Protein AF-A0ABD3FUK7-F1 (afdb_monomer)

Organism: NCBI:txid2107226

pLDDT: mean 73.74, std 8.48, range [55.16, 84.31]

Structure (mmCIF, N/CA/C/O backbone):
data_AF-A0ABD3FUK7-F1
#
_entry.id   AF-A0ABD3FUK7-F1
#
loop_
_atom_site.group_PDB
_atom_site.id
_atom_site.type_symbol
_atom_site.label_atom_id
_atom_site.label_alt_id
_atom_site.label_comp_id
_atom_site.label_asym_id
_atom_site.label_entity_id
_atom_site.label_seq_id
_atom_site.pdbx_PDB_ins_code
_atom_site.Cartn_x
_atom_site.Cartn_y
_atom_site.Cartn_z
_atom_site.occupancy
_atom_site.B_iso_or_equiv
_atom_site.auth_seq_id
_atom_site.auth_comp_id
_atom_site.auth_asym_id
_atom_site.auth_atom_id
_atom_site.pdbx_PDB_model_num
ATOM 1 N N . MET A 1 1 ? 19.809 -17.439 -14.389 1.00 55.16 1 MET A N 1
ATOM 2 C CA . MET A 1 1 ? 19.131 -16.139 -14.227 1.00 55.16 1 MET A CA 1
ATOM 3 C C . MET A 1 1 ? 17.653 -16.394 -14.415 1.00 55.16 1 MET A C 1
ATOM 5 O O . MET A 1 1 ? 17.327 -17.161 -15.314 1.00 55.16 1 MET A O 1
ATOM 9 N N . ASP A 1 2 ? 16.804 -15.864 -13.538 1.00 56.59 2 ASP A N 1
ATOM 10 C CA . ASP A 1 2 ? 15.353 -15.996 -13.681 1.00 56.59 2 ASP A CA 1
ATOM 11 C C . ASP A 1 2 ? 14.921 -15.323 -15.003 1.00 56.59 2 ASP A C 1
ATOM 13 O O . ASP A 1 2 ? 15.291 -14.165 -15.236 1.00 56.59 2 ASP A O 1
ATOM 17 N N . PRO A 1 3 ? 14.227 -16.035 -15.911 1.00 58.25 3 PRO A N 1
ATOM 18 C CA . PRO A 1 3 ? 13.787 -15.480 -17.190 1.00 58.25 3 PRO A CA 1
ATOM 19 C C . PRO A 1 3 ? 12.828 -14.286 -17.046 1.00 58.25 3 PRO A C 1
ATOM 21 O O . PRO A 1 3 ? 12.662 -13.545 -18.011 1.00 58.25 3 PRO A O 1
ATOM 24 N N . GLY A 1 4 ? 12.257 -14.038 -15.860 1.00 63.25 4 GLY A N 1
ATOM 25 C CA . GLY A 1 4 ? 11.393 -12.884 -15.586 1.00 63.25 4 GLY A CA 1
ATOM 26 C C . GLY A 1 4 ? 12.085 -11.513 -15.618 1.00 63.25 4 GLY A C 1
ATOM 27 O O . GLY A 1 4 ? 11.408 -10.491 -15.547 1.00 63.25 4 GLY A O 1
ATOM 28 N N . HIS A 1 5 ? 13.416 -11.453 -15.737 1.00 64.56 5 HIS A N 1
ATOM 29 C CA . HIS A 1 5 ? 14.162 -10.187 -15.748 1.00 64.56 5 HIS A CA 1
ATOM 30 C C . HIS A 1 5 ? 14.476 -9.639 -17.141 1.00 64.56 5 HIS A C 1
ATOM 32 O O . HIS A 1 5 ? 15.075 -8.567 -17.230 1.00 64.56 5 HIS A O 1
ATOM 38 N N . ILE A 1 6 ? 14.113 -10.348 -18.211 1.00 73.06 6 ILE A N 1
ATOM 39 C CA . ILE A 1 6 ? 14.412 -9.942 -19.588 1.00 73.06 6 ILE A CA 1
ATOM 40 C C . ILE A 1 6 ? 13.121 -9.494 -20.263 1.00 73.06 6 ILE A C 1
ATOM 42 O O . ILE A 1 6 ? 12.137 -10.230 -20.296 1.00 73.06 6 ILE A O 1
ATOM 46 N N . ASN A 1 7 ? 13.143 -8.289 -20.825 1.00 71.81 7 ASN A N 1
ATOM 47 C CA . ASN A 1 7 ? 12.052 -7.787 -21.636 1.00 71.81 7 ASN A CA 1
ATOM 48 C C . ASN A 1 7 ? 11.969 -8.615 -22.937 1.00 71.81 7 ASN A C 1
ATOM 50 O O . ASN A 1 7 ? 12.941 -8.638 -23.699 1.00 71.81 7 ASN A O 1
ATOM 54 N N . PRO A 1 8 ? 10.838 -9.290 -23.217 1.00 73.00 8 PRO A N 1
ATOM 55 C CA . PRO A 1 8 ? 10.702 -10.153 -24.389 1.00 73.00 8 PRO A CA 1
ATOM 56 C C . PRO A 1 8 ? 10.717 -9.383 -25.718 1.00 73.00 8 PRO A C 1
ATOM 58 O O . PRO A 1 8 ? 11.024 -9.972 -26.751 1.00 73.00 8 PRO A O 1
ATOM 61 N N . GLU A 1 9 ? 10.424 -8.080 -25.710 1.00 76.12 9 GLU A N 1
ATOM 62 C CA . GLU A 1 9 ? 10.391 -7.239 -26.913 1.00 76.12 9 GLU A CA 1
ATOM 63 C C . GLU A 1 9 ? 11.768 -6.677 -27.271 1.00 76.12 9 GLU A C 1
ATOM 65 O O . GLU A 1 9 ? 12.122 -6.576 -28.444 1.00 76.12 9 GLU A O 1
ATOM 70 N N . THR A 1 10 ? 12.568 -6.322 -26.264 1.00 77.31 10 THR A N 1
ATOM 71 C CA . THR A 1 10 ? 13.881 -5.688 -26.471 1.00 77.31 10 THR A CA 1
ATOM 72 C C . THR A 1 10 ? 15.051 -6.640 -26.237 1.00 77.31 10 THR A C 1
ATOM 74 O O . THR A 1 10 ? 16.187 -6.297 -26.559 1.00 77.31 10 THR A O 1
ATOM 77 N N . SER A 1 11 ? 14.795 -7.835 -25.686 1.00 75.62 11 SER A N 1
ATOM 78 C CA . SER A 1 11 ? 15.810 -8.805 -25.237 1.00 75.62 11 SER A CA 1
ATOM 79 C C . SER A 1 11 ? 16.844 -8.219 -24.261 1.00 75.62 11 SER A C 1
ATOM 81 O O . SER A 1 11 ? 17.921 -8.786 -24.071 1.00 75.62 11 SER A O 1
ATOM 83 N N . ALA A 1 12 ? 16.520 -7.089 -23.629 1.00 80.88 12 ALA A N 1
ATOM 84 C CA . ALA A 1 12 ? 17.352 -6.414 -22.644 1.00 80.88 12 ALA A CA 1
ATOM 85 C C . ALA A 1 12 ? 16.830 -6.680 -21.222 1.00 80.88 12 ALA A C 1
ATOM 87 O O . ALA A 1 12 ? 15.634 -6.932 -21.044 1.00 80.88 12 ALA A O 1
ATOM 88 N N . PRO A 1 13 ? 17.689 -6.614 -20.190 1.00 81.81 13 PRO A N 1
ATOM 89 C CA . PRO A 1 13 ? 17.226 -6.656 -18.812 1.00 81.81 13 PRO A CA 1
ATOM 90 C C . PRO A 1 13 ? 16.265 -5.495 -18.532 1.00 81.81 13 PRO A C 1
ATOM 92 O O . PRO A 1 13 ? 16.555 -4.360 -18.916 1.00 81.81 13 PRO A O 1
ATOM 95 N N . PHE A 1 14 ? 15.156 -5.762 -17.840 1.00 79.75 14 PHE A N 1
ATOM 96 C CA . PHE A 1 14 ? 14.279 -4.704 -17.338 1.00 79.75 14 PHE A CA 1
ATOM 97 C C . PHE A 1 14 ? 15.068 -3.740 -16.449 1.00 79.75 14 PHE A C 1
ATOM 99 O O . PHE A 1 14 ? 15.879 -4.158 -15.615 1.00 79.75 14 PHE A O 1
ATOM 106 N N . THR A 1 15 ? 14.803 -2.446 -16.598 1.00 84.31 15 THR A N 1
ATOM 107 C CA . THR A 1 15 ? 15.305 -1.430 -15.674 1.00 84.31 15 THR A CA 1
ATOM 108 C C . THR A 1 15 ? 14.728 -1.662 -14.277 1.00 84.31 15 THR A C 1
ATOM 110 O O . THR A 1 15 ? 13.658 -2.252 -14.117 1.00 84.31 15 THR A O 1
ATOM 113 N N . LEU A 1 16 ? 15.404 -1.155 -13.241 1.00 82.19 16 LEU A N 1
ATOM 114 C CA . LEU A 1 16 ? 14.934 -1.279 -11.855 1.00 82.19 16 LEU A CA 1
ATOM 115 C C . LEU A 1 16 ? 13.486 -0.783 -11.683 1.00 82.19 16 LEU A C 1
ATOM 117 O O . LEU A 1 16 ? 12.709 -1.376 -10.944 1.00 82.19 16 LEU A O 1
ATOM 121 N N . GLN A 1 17 ? 13.108 0.285 -12.388 1.00 81.44 17 GLN A N 1
ATOM 122 C CA . GLN A 1 17 ? 11.761 0.846 -12.314 1.00 81.44 17 GLN A CA 1
ATOM 123 C C . GLN A 1 17 ? 10.703 -0.074 -12.939 1.00 81.44 17 GLN A C 1
ATOM 125 O O . GLN A 1 17 ? 9.606 -0.196 -12.401 1.00 81.44 17 GLN A O 1
ATOM 130 N N . GLU A 1 18 ? 11.023 -0.739 -14.048 1.00 81.88 18 GLU A N 1
ATOM 131 C CA . GLU A 1 18 ? 10.127 -1.715 -14.681 1.00 81.88 18 GLU A CA 1
ATOM 132 C C . GLU A 1 18 ? 9.985 -2.972 -13.823 1.00 81.88 18 GLU A C 1
ATOM 134 O O . GLU A 1 18 ? 8.876 -3.463 -13.646 1.00 81.88 18 GLU A O 1
ATOM 139 N N . GLN A 1 19 ? 11.078 -3.442 -13.216 1.00 84.25 19 GLN A N 1
ATOM 140 C CA . GLN A 1 19 ? 11.038 -4.565 -12.276 1.00 84.25 19 GLN A CA 1
ATOM 141 C C . GLN A 1 19 ? 10.159 -4.255 -11.060 1.00 84.25 19 GLN A C 1
ATOM 143 O O . GLN A 1 19 ? 9.361 -5.095 -10.652 1.00 84.25 19 GLN A O 1
ATOM 148 N N . LEU A 1 20 ? 10.267 -3.042 -10.506 1.00 82.31 20 LEU A N 1
ATOM 149 C CA . LEU A 1 20 ? 9.410 -2.597 -9.407 1.00 82.31 20 LEU A CA 1
ATOM 150 C C . LEU A 1 20 ? 7.943 -2.495 -9.833 1.00 82.31 20 LEU A C 1
ATOM 152 O O . LEU A 1 20 ? 7.082 -2.946 -9.090 1.00 82.31 20 LEU A O 1
ATOM 156 N N . ARG A 1 21 ? 7.654 -1.982 -11.037 1.00 82.62 21 ARG A N 1
ATOM 157 C CA . ARG A 1 21 ? 6.281 -1.938 -11.562 1.00 82.62 21 ARG A CA 1
ATOM 158 C C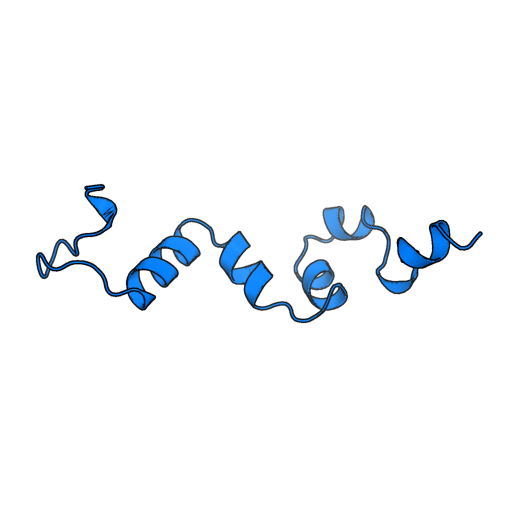 . ARG A 1 21 ? 5.687 -3.339 -11.718 1.00 82.62 21 ARG A C 1
ATOM 160 O O . ARG A 1 21 ? 4.566 -3.558 -11.284 1.00 82.62 21 ARG A O 1
ATOM 167 N N . LEU A 1 22 ? 6.432 -4.279 -12.300 1.00 83.88 22 LEU A N 1
ATOM 168 C CA . LEU A 1 22 ? 5.985 -5.669 -12.451 1.00 83.88 22 LEU A CA 1
ATOM 169 C C . LEU A 1 22 ? 5.737 -6.327 -11.090 1.00 83.88 22 LEU A C 1
ATOM 171 O O . LEU A 1 22 ? 4.770 -7.066 -10.927 1.00 83.88 22 LEU A O 1
ATOM 175 N N . LEU A 1 23 ? 6.588 -6.039 -10.103 1.00 81.75 23 LEU A N 1
ATOM 176 C CA . LEU A 1 23 ? 6.403 -6.524 -8.740 1.00 81.75 23 LEU A CA 1
ATOM 177 C C . LEU A 1 23 ? 5.149 -5.922 -8.094 1.00 81.75 23 LEU A C 1
ATOM 179 O O . LEU A 1 23 ? 4.389 -6.639 -7.459 1.00 81.75 23 LEU A O 1
ATOM 183 N N . ASP A 1 24 ? 4.903 -4.630 -8.292 1.00 82.81 24 ASP A N 1
ATOM 184 C CA . ASP A 1 24 ? 3.708 -3.948 -7.796 1.00 82.81 24 ASP A CA 1
ATOM 185 C C . ASP A 1 24 ? 2.423 -4.449 -8.492 1.00 82.81 24 ASP A C 1
ATOM 187 O O . ASP A 1 24 ? 1.367 -4.492 -7.866 1.00 82.81 24 ASP A O 1
ATOM 191 N N . GLU A 1 25 ? 2.495 -4.881 -9.756 1.00 81.4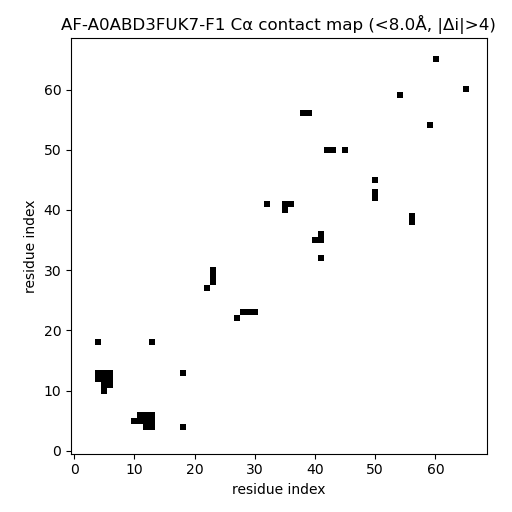4 25 GLU A N 1
ATOM 192 C CA . GLU A 1 25 ? 1.388 -5.538 -10.474 1.00 81.44 25 GLU A CA 1
ATOM 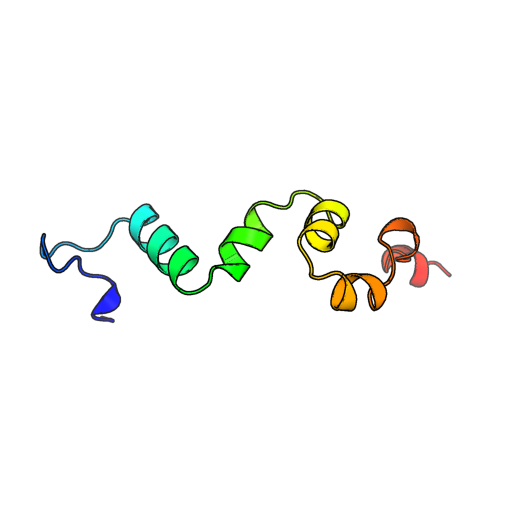193 C C . GLU A 1 25 ? 1.125 -6.967 -9.976 1.00 81.44 25 GLU A C 1
ATOM 195 O O . GLU A 1 25 ? -0.032 -7.377 -9.860 1.00 81.44 25 GLU A O 1
ATOM 200 N N . GLN A 1 26 ? 2.182 -7.729 -9.675 1.00 82.12 26 GLN A N 1
ATOM 201 C CA . GLN A 1 26 ? 2.075 -9.089 -9.131 1.00 82.12 26 GLN A CA 1
ATOM 202 C C . GLN A 1 26 ? 1.649 -9.094 -7.659 1.00 82.12 26 GLN A C 1
ATOM 204 O O . GLN A 1 26 ? 0.927 -9.990 -7.220 1.00 82.12 26 GLN A O 1
ATOM 209 N N . GLU A 1 27 ? 2.058 -8.078 -6.904 1.00 79.69 27 GLU A N 1
ATOM 210 C CA . GLU A 1 27 ? 1.768 -7.903 -5.485 1.00 79.69 27 GLU A CA 1
ATOM 211 C C . GLU A 1 27 ? 1.138 -6.523 -5.228 1.00 79.69 27 GLU A C 1
ATOM 213 O O . GLU A 1 27 ? 1.731 -5.670 -4.560 1.00 79.69 27 GLU A O 1
ATOM 218 N N . PRO A 1 28 ? -0.107 -6.279 -5.676 1.00 69.62 28 PRO A N 1
ATOM 219 C CA . PRO A 1 28 ? -0.752 -4.969 -5.546 1.00 69.62 28 PRO A CA 1
ATOM 220 C C . PRO A 1 28 ? -0.900 -4.503 -4.092 1.00 69.62 28 PRO A C 1
ATOM 222 O O . PRO A 1 28 ? -1.000 -3.302 -3.833 1.00 69.62 28 PRO A O 1
ATOM 225 N N . GLY A 1 29 ? -0.881 -5.427 -3.124 1.00 71.31 29 GLY A N 1
ATOM 226 C CA . GLY A 1 29 ? -0.843 -5.098 -1.696 1.00 71.31 29 GLY A CA 1
ATOM 227 C C . GLY A 1 29 ? 0.457 -4.407 -1.262 1.00 71.31 29 GLY A C 1
ATOM 228 O O . GLY A 1 29 ? 0.419 -3.515 -0.415 1.00 71.31 29 GLY A O 1
ATOM 229 N N . ARG A 1 30 ? 1.598 -4.745 -1.881 1.00 71.62 30 ARG A N 1
ATOM 230 C CA . ARG A 1 30 ? 2.906 -4.125 -1.615 1.00 71.62 30 ARG A CA 1
ATOM 231 C C . ARG A 1 30 ? 2.914 -2.654 -2.028 1.00 71.62 30 ARG A C 1
ATOM 233 O O . ARG A 1 30 ? 3.326 -1.796 -1.245 1.00 71.62 30 ARG A O 1
ATOM 240 N N . ALA A 1 31 ? 2.408 -2.365 -3.225 1.00 68.06 31 ALA A N 1
ATOM 241 C CA . ALA A 1 31 ? 2.281 -1.003 -3.734 1.00 68.06 31 ALA A CA 1
ATOM 242 C C . ALA A 1 31 ? 1.390 -0.147 -2.819 1.00 68.06 31 ALA A C 1
ATOM 244 O O . ALA A 1 31 ? 1.767 0.962 -2.436 1.00 68.06 31 ALA A O 1
ATOM 245 N N . GLN A 1 32 ? 0.255 -0.701 -2.380 1.00 65.75 32 GLN A N 1
ATOM 246 C CA . GLN A 1 32 ? -0.692 -0.013 -1.496 1.00 65.75 32 GLN A CA 1
ATOM 247 C C . GLN A 1 32 ? -0.081 0.349 -0.134 1.00 65.75 32 GLN A C 1
ATOM 249 O O . GLN A 1 32 ? -0.318 1.443 0.380 1.00 65.75 32 GLN A O 1
ATOM 254 N N . TRP A 1 33 ? 0.750 -0.522 0.445 1.00 63.00 33 TRP A N 1
ATOM 255 C CA . TRP A 1 33 ? 1.367 -0.259 1.751 1.00 63.00 33 TRP A CA 1
ATOM 256 C C . TRP A 1 33 ? 2.502 0.765 1.690 1.00 63.00 33 TRP A C 1
ATOM 258 O O . TRP A 1 33 ? 2.746 1.458 2.679 1.00 63.00 33 TRP A O 1
ATOM 268 N N . SER A 1 34 ? 3.161 0.899 0.535 1.00 66.12 34 SER A N 1
ATOM 269 C CA . SER A 1 34 ? 4.216 1.897 0.321 1.00 66.12 34 SER A CA 1
ATOM 270 C C . SER A 1 34 ? 3.694 3.336 0.221 1.00 66.12 34 SER A C 1
ATOM 272 O O . SER A 1 34 ? 4.442 4.273 0.490 1.00 66.12 34 SER A O 1
ATOM 274 N N . TYR A 1 35 ? 2.413 3.517 -0.122 1.00 66.31 35 TYR A N 1
ATOM 275 C CA . TYR A 1 35 ? 1.805 4.836 -0.327 1.00 66.31 35 TYR A CA 1
ATOM 276 C C . TYR A 1 35 ? 1.102 5.397 0.922 1.00 66.31 35 TYR A C 1
ATOM 278 O O . TYR A 1 35 ? 0.802 6.587 0.984 1.00 66.31 35 TYR A O 1
ATOM 286 N N . CYS A 1 36 ? 0.852 4.569 1.940 1.00 69.06 36 CYS A N 1
ATOM 287 C CA . CYS A 1 36 ? 0.182 5.003 3.166 1.00 69.06 36 CYS A CA 1
ATOM 288 C C . CYS A 1 36 ? 1.210 5.507 4.195 1.00 69.06 36 CYS A C 1
ATOM 290 O O . CYS A 1 36 ? 1.962 4.711 4.771 1.00 69.06 36 CYS A O 1
ATOM 292 N N . ALA A 1 37 ? 1.239 6.826 4.414 1.00 74.94 37 ALA A N 1
ATOM 293 C CA . ALA A 1 37 ? 2.210 7.502 5.280 1.00 74.94 37 ALA A CA 1
ATOM 294 C C . ALA A 1 37 ? 1.918 7.334 6.781 1.00 74.94 37 ALA A C 1
ATOM 296 O O . ALA A 1 37 ? 2.837 7.417 7.595 1.00 74.94 37 ALA A O 1
ATOM 297 N N . THR A 1 38 ? 0.658 7.081 7.141 1.00 78.56 38 THR A N 1
ATOM 298 C CA . THR A 1 38 ? 0.212 6.905 8.527 1.00 78.56 38 THR A CA 1
ATOM 299 C C . THR A 1 38 ? -0.482 5.561 8.733 1.00 78.5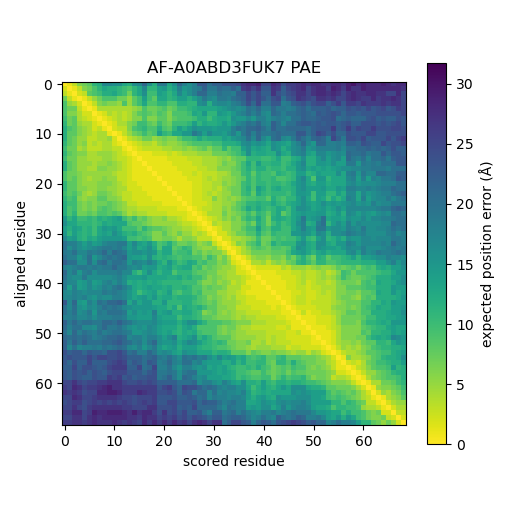6 38 THR A C 1
ATOM 301 O O . THR A 1 38 ? -0.945 4.919 7.784 1.00 78.56 38 THR A O 1
ATOM 304 N N . ASP A 1 39 ? -0.553 5.115 9.986 1.00 76.94 39 ASP A N 1
ATOM 305 C CA . ASP A 1 39 ? -1.299 3.908 10.341 1.00 76.94 39 ASP A CA 1
ATOM 306 C C . ASP A 1 39 ? -2.800 4.089 10.082 1.00 76.94 39 ASP A C 1
ATOM 308 O O . ASP A 1 39 ? -3.473 3.142 9.681 1.00 76.94 39 ASP A O 1
ATOM 312 N N . GLU A 1 40 ? -3.320 5.303 10.246 1.00 78.94 40 GLU A N 1
ATOM 313 C CA . GLU A 1 40 ? -4.692 5.680 9.923 1.00 78.94 40 GLU A CA 1
ATOM 314 C C . GLU A 1 40 ? -4.984 5.516 8.430 1.00 78.94 40 GLU A C 1
ATOM 316 O O . GLU A 1 40 ? -5.990 4.894 8.080 1.00 78.94 40 GLU A O 1
ATOM 321 N N . ASP A 1 41 ? -4.085 5.985 7.558 1.00 79.44 41 ASP A N 1
ATOM 322 C CA . ASP A 1 41 ? -4.220 5.814 6.106 1.00 79.44 41 ASP A CA 1
ATOM 323 C C . ASP A 1 41 ? -4.218 4.331 5.731 1.00 79.44 41 ASP A C 1
ATOM 325 O O . ASP A 1 41 ? -5.052 3.885 4.943 1.00 79.44 41 ASP A O 1
ATOM 329 N N . ARG A 1 42 ? -3.340 3.534 6.357 1.00 77.88 42 ARG A N 1
ATOM 330 C CA . ARG A 1 42 ? -3.288 2.078 6.144 1.00 77.88 42 ARG A CA 1
ATOM 331 C C . ARG A 1 42 ? -4.590 1.400 6.553 1.00 77.88 42 ARG A C 1
ATOM 333 O O . ARG A 1 42 ? -5.075 0.538 5.830 1.00 77.88 42 ARG A O 1
ATOM 340 N N . ILE A 1 43 ? -5.162 1.783 7.696 1.00 79.81 43 ILE A N 1
ATOM 341 C CA . ILE A 1 43 ? -6.427 1.225 8.201 1.00 79.81 43 ILE A CA 1
ATOM 342 C C . ILE A 1 43 ? -7.609 1.658 7.325 1.00 79.81 43 ILE A C 1
ATOM 344 O O . ILE A 1 43 ? -8.537 0.874 7.129 1.00 79.81 43 ILE A O 1
ATOM 348 N N . ALA A 1 44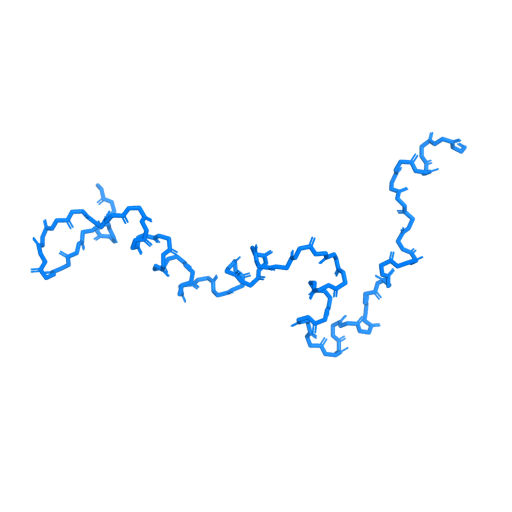 ? -7.589 2.880 6.787 1.00 80.50 44 ALA A N 1
ATOM 349 C CA . ALA A 1 44 ? -8.641 3.396 5.914 1.00 80.50 44 ALA A CA 1
ATOM 350 C C . ALA A 1 44 ? -8.721 2.657 4.567 1.00 80.50 44 ALA A C 1
ATOM 352 O O . ALA A 1 44 ? -9.810 2.560 4.005 1.00 80.50 44 ALA A O 1
ATOM 353 N N . GLN A 1 45 ? -7.602 2.107 4.079 1.00 80.19 45 GLN A N 1
ATOM 354 C CA . GLN A 1 45 ? -7.559 1.278 2.866 1.00 80.19 45 GLN A CA 1
ATOM 355 C C . GLN A 1 45 ? -8.105 -0.147 3.075 1.00 80.19 45 GLN A C 1
ATOM 357 O O . GLN A 1 45 ? -8.295 -0.879 2.104 1.00 80.19 45 GLN A O 1
ATOM 362 N N . LEU A 1 46 ? -8.354 -0.575 4.319 1.00 81.69 46 LEU A N 1
ATOM 363 C CA . LEU A 1 46 ? -8.843 -1.925 4.598 1.00 81.69 46 LEU A CA 1
ATOM 364 C C . LEU A 1 46 ? -10.369 -2.031 4.442 1.00 81.69 46 LEU A C 1
ATOM 366 O O . LEU A 1 46 ? -11.094 -1.090 4.779 1.00 81.69 46 LEU A O 1
ATOM 370 N N . PRO A 1 47 ? -10.877 -3.204 4.019 1.00 81.81 47 PRO A N 1
ATOM 371 C CA . PRO A 1 47 ? -12.299 -3.524 4.076 1.00 81.81 47 PRO A CA 1
ATOM 372 C C . PRO A 1 47 ? -12.892 -3.289 5.471 1.00 81.81 47 PRO A C 1
ATOM 374 O O . PRO A 1 47 ? -12.238 -3.518 6.492 1.00 81.81 47 PRO A O 1
ATOM 377 N N . GLU A 1 48 ? -14.148 -2.845 5.525 1.00 80.12 48 GLU A N 1
ATOM 378 C CA . GLU A 1 48 ? -14.812 -2.449 6.773 1.00 80.12 48 GLU A CA 1
ATOM 379 C C . GLU A 1 48 ? -14.879 -3.583 7.811 1.00 80.12 48 GLU A C 1
ATOM 381 O O . GLU A 1 48 ? -14.684 -3.354 9.006 1.00 80.12 48 GLU A O 1
ATOM 386 N N . ASP A 1 49 ? -15.079 -4.819 7.361 1.00 83.94 49 ASP A N 1
ATOM 387 C CA . ASP A 1 49 ? -15.111 -6.020 8.197 1.00 83.94 49 ASP A CA 1
ATOM 388 C C . ASP A 1 49 ? -13.755 -6.341 8.843 1.00 83.94 49 ASP A C 1
ATOM 390 O O . ASP A 1 49 ? -13.711 -6.912 9.937 1.00 83.94 49 ASP A O 1
ATOM 394 N N . ILE A 1 50 ? -12.653 -5.951 8.196 1.00 81.31 50 ILE A N 1
ATOM 395 C CA . ILE A 1 50 ? -11.297 -6.050 8.743 1.00 81.31 50 ILE A CA 1
ATOM 396 C C . ILE A 1 50 ? -11.025 -4.859 9.660 1.00 81.31 50 ILE A C 1
ATOM 398 O O . ILE A 1 50 ? -10.545 -5.052 10.775 1.00 81.31 50 ILE A O 1
ATOM 402 N N . ARG A 1 51 ? -11.394 -3.641 9.246 1.00 82.75 51 ARG A N 1
ATOM 403 C CA . ARG A 1 51 ? -11.235 -2.417 10.046 1.00 82.75 51 ARG A CA 1
ATOM 404 C C . ARG A 1 51 ? -11.890 -2.539 11.422 1.00 82.75 51 ARG A C 1
ATOM 406 O O . ARG A 1 51 ? -11.274 -2.173 12.416 1.00 82.75 51 ARG A O 1
ATOM 413 N N . ASN A 1 52 ? -13.086 -3.122 11.492 1.00 80.00 52 ASN 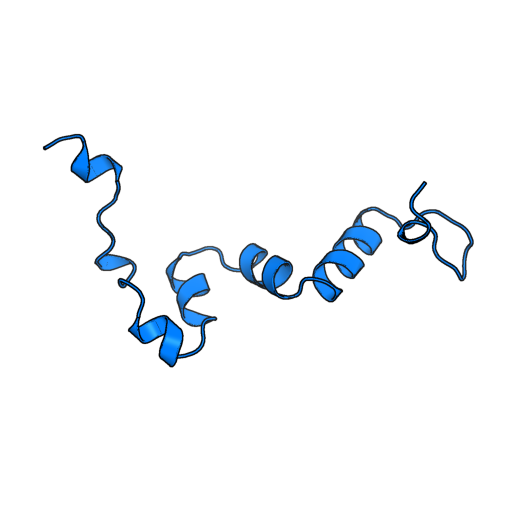A N 1
ATOM 414 C CA . ASN A 1 52 ? -13.826 -3.314 12.745 1.00 80.00 52 ASN A CA 1
ATOM 415 C C . ASN A 1 52 ? -13.201 -4.363 13.685 1.00 80.00 52 ASN A C 1
ATOM 417 O O . ASN A 1 52 ? -13.562 -4.426 14.857 1.00 80.00 52 ASN A O 1
ATOM 421 N N . LYS A 1 53 ? -12.267 -5.185 13.190 1.00 83.19 53 LYS A N 1
ATOM 422 C CA . LYS A 1 53 ? -11.499 -6.155 13.991 1.00 83.19 53 LYS A CA 1
ATOM 423 C C . LYS A 1 53 ? -10.164 -5.590 14.478 1.00 83.19 53 LYS A C 1
ATOM 425 O O . LYS A 1 53 ? -9.476 -6.253 15.251 1.00 83.19 53 LYS A O 1
ATOM 430 N N . LEU A 1 54 ? -9.775 -4.401 14.015 1.00 81.88 54 LEU A N 1
ATOM 431 C CA . LEU A 1 54 ? -8.513 -3.775 14.383 1.00 81.88 54 LEU A CA 1
ATOM 432 C C . LEU A 1 54 ? -8.672 -2.877 15.603 1.00 81.88 54 LEU A C 1
ATOM 434 O O . LEU A 1 54 ? -9.655 -2.157 15.761 1.00 81.88 5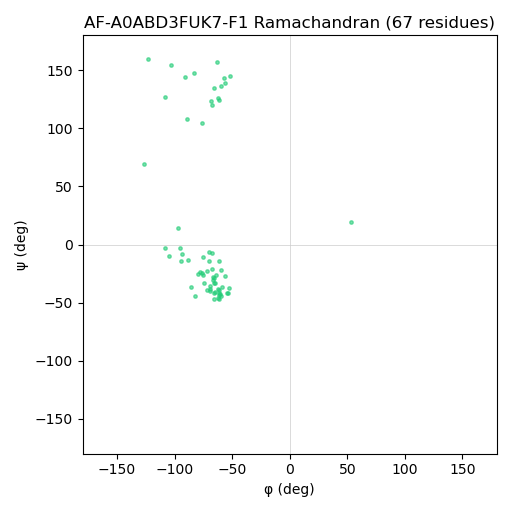4 LEU A O 1
ATOM 438 N N . ILE A 1 55 ? -7.629 -2.863 16.427 1.00 77.00 55 ILE A N 1
ATOM 439 C CA . ILE A 1 55 ? -7.468 -1.848 17.464 1.00 77.00 55 ILE A CA 1
ATOM 440 C C . ILE A 1 55 ? -7.203 -0.519 16.749 1.00 77.00 55 ILE A C 1
ATOM 442 O O . ILE A 1 55 ? -6.274 -0.421 15.932 1.00 77.00 55 ILE A O 1
ATOM 446 N N . LEU A 1 56 ? -8.041 0.482 17.027 1.00 70.12 56 LEU A N 1
ATOM 447 C CA . LEU A 1 56 ? -7.916 1.831 16.471 1.00 70.12 56 LEU A CA 1
ATOM 448 C C . LEU A 1 56 ? -6.543 2.413 16.808 1.00 70.12 56 LEU A C 1
ATOM 450 O O . LEU A 1 56 ? -6.043 2.190 17.906 1.00 70.12 56 LEU A O 1
ATOM 454 N N . ALA A 1 57 ? -5.952 3.180 15.889 1.00 65.12 57 ALA A N 1
ATOM 455 C CA . ALA A 1 57 ? -4.599 3.715 16.050 1.00 65.12 57 ALA A CA 1
ATOM 456 C C . ALA A 1 57 ? -4.412 4.487 17.373 1.00 65.12 57 ALA A C 1
ATOM 458 O O . ALA A 1 57 ? -3.463 4.223 18.101 1.00 65.12 57 ALA A O 1
ATOM 459 N N . GLY A 1 58 ? -5.389 5.311 17.771 1.00 66.62 58 GLY A N 1
ATOM 460 C CA . GLY A 1 58 ? -5.373 6.031 19.055 1.00 66.62 58 GLY A CA 1
ATOM 461 C C . GLY A 1 58 ? -5.568 5.171 20.315 1.00 66.62 58 GLY A C 1
ATOM 462 O O . GLY A 1 58 ? -5.471 5.690 21.421 1.00 66.62 58 GLY A O 1
ATOM 463 N N . GLN A 1 59 ? -5.865 3.877 20.170 1.00 68.81 59 GLN A N 1
ATOM 464 C CA . GLN A 1 59 ? -5.971 2.900 21.264 1.00 68.81 59 GLN A CA 1
ATOM 465 C C . GLN A 1 59 ? -4.796 1.912 21.275 1.00 68.81 59 GLN A C 1
ATOM 467 O O . GLN A 1 59 ? -4.713 1.054 22.156 1.00 68.81 59 GLN A O 1
ATOM 472 N N . ARG A 1 60 ? -3.889 2.002 20.295 1.00 71.06 60 ARG A N 1
ATOM 473 C CA . ARG A 1 60 ? -2.671 1.196 20.262 1.00 71.06 60 ARG A CA 1
ATOM 474 C C . ARG A 1 60 ? -1.695 1.794 21.262 1.00 71.06 60 ARG A C 1
ATOM 476 O O . ARG A 1 60 ? -1.093 2.831 21.006 1.00 71.06 60 ARG A O 1
ATOM 483 N N . VAL A 1 61 ? -1.552 1.135 22.405 1.00 67.81 61 VAL A N 1
ATOM 484 C CA . VAL A 1 61 ? -0.504 1.473 23.370 1.00 67.81 61 VAL A CA 1
ATOM 485 C C . VAL A 1 61 ? 0.837 1.247 22.685 1.00 67.81 61 VAL A C 1
ATOM 487 O O . VAL A 1 61 ? 1.071 0.167 22.127 1.00 67.81 61 VAL A O 1
ATOM 490 N N . GLN A 1 62 ? 1.710 2.255 22.680 1.00 63.56 62 GLN A N 1
ATOM 491 C CA . GLN A 1 62 ? 3.037 2.052 22.119 1.00 63.56 62 GLN A CA 1
ATOM 492 C C . GLN A 1 62 ? 3.782 1.052 22.995 1.00 63.56 62 GLN A C 1
ATOM 494 O O . GLN A 1 62 ? 3.780 1.144 24.219 1.00 63.56 62 GLN A O 1
ATOM 499 N N . PHE A 1 63 ? 4.443 0.085 22.365 1.00 61.19 63 PHE A N 1
ATOM 500 C CA . PHE A 1 63 ? 5.189 -0.950 23.080 1.00 61.19 63 PHE A CA 1
ATOM 501 C C . PHE A 1 63 ? 6.249 -0.360 24.036 1.00 61.19 63 PHE A C 1
ATOM 503 O O . PHE A 1 63 ? 6.556 -0.946 25.069 1.00 61.19 63 PHE A O 1
ATOM 510 N N . SER A 1 64 ? 6.755 0.839 23.735 1.00 61.78 64 SER A N 1
ATOM 511 C CA . SER A 1 64 ? 7.651 1.617 24.598 1.00 61.78 64 SER A CA 1
ATOM 512 C C . SER A 1 64 ? 7.018 2.071 25.921 1.00 61.78 64 SER A C 1
ATOM 514 O O . SER A 1 64 ? 7.739 2.256 26.899 1.00 61.78 64 SER A O 1
ATOM 516 N N . GLU A 1 65 ? 5.696 2.227 25.994 1.00 61.56 65 GLU A N 1
ATOM 517 C CA . GLU A 1 65 ? 4.981 2.587 27.227 1.00 61.56 65 GLU A C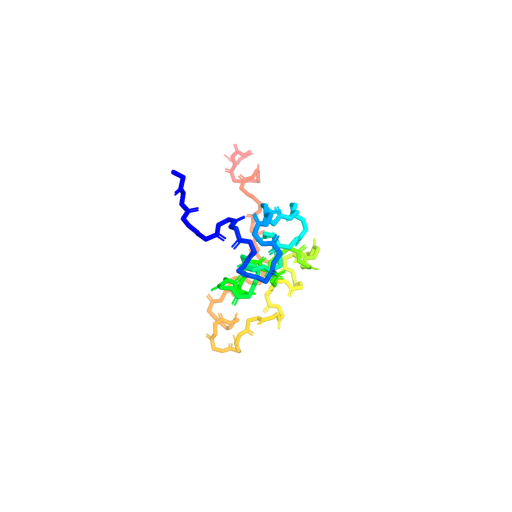A 1
ATOM 518 C C . GLU A 1 65 ? 4.784 1.378 28.151 1.00 61.56 65 GLU A C 1
ATOM 520 O O . GLU A 1 65 ? 4.718 1.537 29.365 1.00 61.56 65 GLU A O 1
ATOM 525 N N . LEU A 1 66 ? 4.770 0.159 27.598 1.00 61.22 66 LEU A N 1
ATOM 526 C CA . LEU A 1 66 ? 4.595 -1.081 28.363 1.00 61.22 66 LEU A CA 1
ATOM 527 C C . LEU A 1 66 ? 5.865 -1.532 29.101 1.00 61.22 66 LEU A C 1
ATOM 529 O O . LEU A 1 66 ? 5.763 -2.261 30.082 1.00 61.22 66 LEU A O 1
ATOM 533 N N . TRP A 1 67 ? 7.054 -1.117 28.653 1.00 61.00 67 TRP A N 1
ATOM 534 C CA . TRP A 1 67 ? 8.328 -1.497 29.287 1.00 61.00 67 TRP A 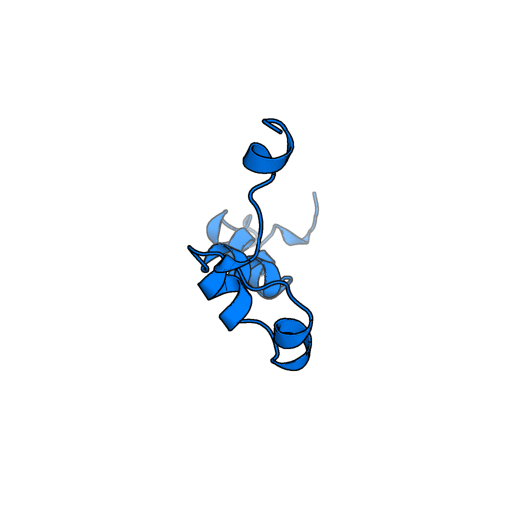CA 1
ATOM 535 C C . TRP A 1 67 ? 8.759 -0.548 30.420 1.00 61.00 67 TRP A C 1
ATOM 537 O O . TRP A 1 67 ? 9.661 -0.867 31.189 1.00 61.00 67 TRP A O 1
ATOM 547 N N . ASN A 1 68 ? 8.123 0.621 30.532 1.00 61.81 68 ASN A N 1
ATOM 548 C CA . ASN A 1 68 ? 8.435 1.631 31.549 1.00 61.81 68 ASN A CA 1
ATOM 549 C C . ASN A 1 68 ? 7.502 1.569 32.776 1.00 61.81 68 ASN A C 1
ATOM 551 O O . ASN A 1 68 ? 7.471 2.527 33.550 1.00 61.81 68 ASN A O 1
ATOM 555 N N . SER A 1 69 ? 6.736 0.481 32.936 1.00 57.03 69 SER A N 1
ATOM 556 C CA . SER A 1 69 ? 5.694 0.335 33.961 1.00 57.03 69 SER A CA 1
ATOM 557 C C . SER A 1 69 ? 5.996 -0.716 35.021 1.00 57.03 69 SER A C 1
ATOM 559 O O . SER A 1 69 ? 6.737 -1.680 34.728 1.00 57.03 69 SER A O 1
#

Secondary structure (DSSP, 8-state):
--GGGB-TTT-SBPPHHHHHHHHHHH-HHHHHHHH--SHHHHHHTS-HHHHTTSPPGGG---HHHHTT-

Sequence (69 aa):
MDPGHINPETSAPFTLQEQLRLLDEQEPGRAQWSYCATDEDRIAQLPEDIRNKLILAGQRVQFSELWNS

Radius of gyration: 19.15 Å; Cα contacts (8 Å, |Δi|>4): 26; chains: 1; bounding box: 34×24×61 Å

Mean predicted aligned error: 12.56 Å

Solvent-accessible surface area (backbone atoms only — not comparable to full-atom values): 4419 Å² total; per-residue (Å²): 130,73,75,87,48,46,36,89,89,74,75,38,70,53,52,73,68,55,50,49,50,53,49,30,69,76,36,52,69,59,50,56,58,73,70,37,90,44,73,63,53,51,47,68,74,43,58,67,81,58,44,75,72,49,80,52,72,97,70,54,75,55,71,75,63,67,74,76,109

Foldseek 3Di:
DPPVQADPVPRHGDDPVVVVVVVCVVVVVVVCVVPQPDPVSVLVPDDPVVSVVDDDPVRDDPPVVVVVD